Protein AF-A0A1Y3BAL7-F1 (afdb_monomer)

InterPro domains:
  IPR000648 Oxysterol-binding protein [PF01237] (11-79)
  IPR037239 Oxysterol-binding protein superfamily [SSF144000] (15-79)

Nearest PDB structures (foldseek):
  5zm5-assembly1_A-2  TM=8.573E-01  e=1.346E-03  Homo sapiens

Mean predicted aligned error: 8.34 Å

Foldseek 3Di:
DDDDDDPDPDDPPDPPDDDPDDDDDAPPCCVVVVNDRPVRVPQLDADPDPVSNVVVVVVDDCPRPNNDPVVVCVVVVNPDDD

Secondary structure (DSSP, 8-state):
-PPPPPSSSS----TT---S--PPPPPGGGGGTTT--HHHHTTS---SSHHHHHHHHHHS-TT-GGG-HHHHHHHTT-----

Sequence (82 aa):
GDIPKSDSSHSLDINNSRILWKAEPRPEYSSQYYNFNWFTFGLNELPEDENERQELLKRLPPTDSRLRPDIRKLEEGDLGNR

Radius of gyration: 20.13 Å; Cα contacts (8 Å, |Δi|>4): 30; chains: 1; bounding box: 50×29×52 Å

Solvent-accessible surface area (backbone atoms only — not comparable to full-atom values): 5657 Å² total; per-residue (Å²): 131,90,76,86,81,57,94,49,99,70,63,80,86,56,86,93,66,76,90,88,79,78,81,78,80,58,53,90,64,15,77,82,54,86,59,38,39,70,71,60,63,60,70,65,63,71,60,86,53,66,67,61,28,52,58,48,59,76,69,51,60,97,81,43,76,73,69,38,68,70,60,52,31,51,76,74,65,54,79,66,93,128

Organism: Euroglyphus maynei (NCBI:txid6958)

Structure (mmCIF, N/CA/C/O backbone):
data_AF-A0A1Y3BAL7-F1
#
_entry.id   AF-A0A1Y3BAL7-F1
#
loop_
_atom_site.group_PDB
_atom_site.id
_atom_site.type_symbol
_atom_site.label_atom_id
_atom_site.label_alt_id
_atom_site.label_comp_id
_atom_site.label_asym_id
_atom_site.label_entity_id
_atom_site.label_seq_id
_atom_site.pdbx_PDB_ins_code
_atom_site.Cartn_x
_atom_site.Cartn_y
_atom_site.Cartn_z
_atom_site.occupancy
_atom_site.B_iso_or_equiv
_atom_site.auth_seq_id
_atom_site.auth_comp_id
_atom_site.auth_asym_id
_atom_site.auth_atom_id
_atom_site.pdbx_PDB_model_num
ATOM 1 N N . GLY A 1 1 ? 27.490 -14.029 -27.800 1.00 41.81 1 GLY A N 1
ATOM 2 C CA . GLY A 1 1 ? 27.322 -13.752 -26.366 1.00 41.81 1 GLY A CA 1
ATOM 3 C C . GLY A 1 1 ? 25.845 -13.802 -26.098 1.00 41.81 1 GLY A C 1
ATOM 4 O O . GLY A 1 1 ? 25.116 -13.159 -26.842 1.00 41.81 1 GLY A O 1
ATOM 5 N N . ASP A 1 2 ? 25.421 -14.644 -25.164 1.00 44.56 2 ASP A N 1
ATOM 6 C CA . ASP A 1 2 ? 24.013 -14.999 -24.983 1.00 44.56 2 ASP A CA 1
ATOM 7 C C . ASP A 1 2 ? 23.174 -13.806 -24.507 1.00 44.56 2 ASP A C 1
ATOM 9 O O . ASP A 1 2 ? 23.545 -13.088 -23.578 1.00 44.56 2 ASP A O 1
ATOM 13 N N . ILE A 1 3 ? 22.058 -13.580 -25.199 1.00 55.84 3 ILE A N 1
ATOM 14 C CA . ILE A 1 3 ? 21.132 -12.461 -24.992 1.00 55.84 3 ILE A CA 1
ATOM 15 C C . ILE A 1 3 ? 20.180 -12.814 -23.832 1.00 55.84 3 ILE A C 1
ATOM 17 O O . ILE A 1 3 ? 19.680 -13.944 -23.791 1.00 55.84 3 ILE A O 1
ATOM 21 N N . PRO A 1 4 ? 19.880 -11.894 -22.891 1.00 54.38 4 PRO A N 1
ATOM 22 C CA . PRO A 1 4 ? 18.885 -12.148 -21.857 1.00 54.38 4 PRO A CA 1
ATOM 23 C C . PRO A 1 4 ? 17.491 -12.203 -22.486 1.00 54.38 4 PRO A C 1
ATOM 25 O O . PRO A 1 4 ? 17.046 -11.239 -23.108 1.00 54.38 4 PRO A O 1
ATOM 28 N N . LYS A 1 5 ? 16.799 -13.329 -22.306 1.00 49.22 5 LYS A N 1
ATOM 29 C CA . LYS A 1 5 ? 15.446 -13.537 -22.829 1.00 49.22 5 LYS A CA 1
ATOM 30 C C . LYS A 1 5 ? 14.456 -12.583 -22.155 1.00 49.22 5 LYS A C 1
ATOM 32 O O . LYS A 1 5 ? 14.380 -12.524 -20.929 1.00 49.22 5 LYS A O 1
ATOM 37 N N . SER A 1 6 ? 13.695 -11.856 -22.968 1.00 53.09 6 SER A N 1
ATOM 38 C CA . SER A 1 6 ? 12.463 -11.190 -22.544 1.00 53.09 6 SER A CA 1
ATOM 39 C C . SER A 1 6 ? 11.375 -12.236 -22.261 1.00 53.09 6 SER A C 1
ATOM 41 O O . SER A 1 6 ? 11.247 -13.192 -23.021 1.00 53.09 6 SER A O 1
ATOM 43 N N . ASP A 1 7 ? 10.561 -12.038 -21.218 1.00 59.81 7 ASP A N 1
ATOM 44 C CA . ASP A 1 7 ? 9.371 -12.864 -20.915 1.00 59.81 7 ASP A CA 1
ATOM 45 C C . ASP A 1 7 ? 8.177 -12.572 -21.853 1.00 59.81 7 ASP A C 1
ATOM 47 O O . ASP A 1 7 ? 7.096 -13.146 -21.712 1.00 59.81 7 ASP A O 1
ATOM 51 N N . SER 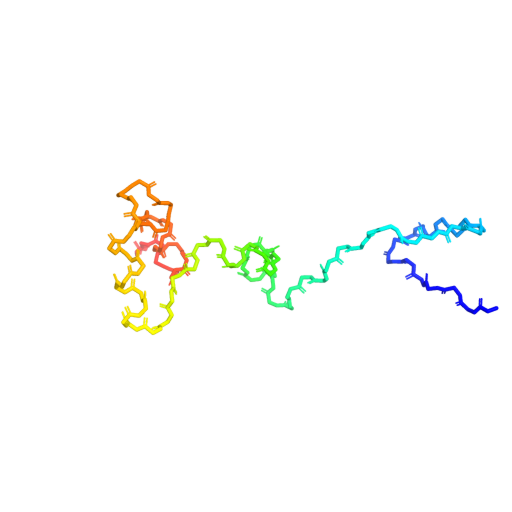A 1 8 ? 8.333 -11.667 -22.824 1.00 55.06 8 SER A N 1
ATOM 52 C CA . SER A 1 8 ? 7.335 -11.452 -23.873 1.00 55.06 8 SER A CA 1
ATOM 53 C C . SER A 1 8 ? 7.367 -12.596 -24.890 1.00 55.06 8 SER A C 1
ATOM 55 O O . SER A 1 8 ? 8.430 -12.996 -25.358 1.00 55.06 8 SER A O 1
ATOM 57 N N . SER A 1 9 ? 6.193 -13.069 -25.325 1.00 55.31 9 SER A N 1
ATOM 58 C CA . SE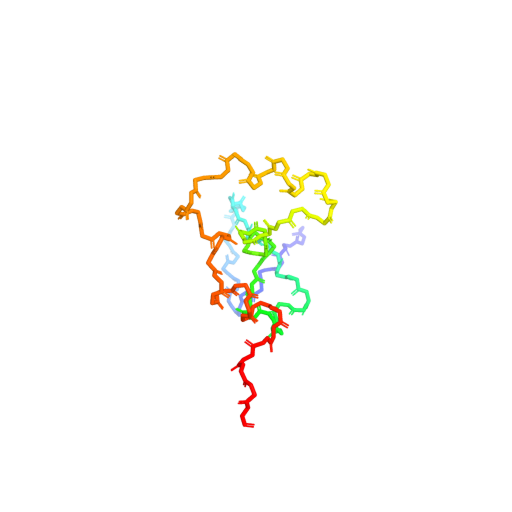R A 1 9 ? 6.061 -14.062 -26.412 1.00 55.31 9 SER A CA 1
ATOM 59 C C . SER A 1 9 ? 6.739 -13.633 -27.724 1.00 55.31 9 SER A C 1
ATOM 61 O O . SER A 1 9 ? 7.024 -14.467 -28.581 1.00 55.31 9 SER A O 1
ATOM 63 N N . HIS A 1 10 ? 7.042 -12.339 -27.856 1.00 57.59 10 HIS A N 1
ATOM 64 C CA . HIS A 1 10 ? 7.874 -11.760 -28.900 1.00 57.59 10 HIS A CA 1
ATOM 65 C C . HIS A 1 10 ? 8.988 -10.925 -28.253 1.00 57.59 10 HIS A C 1
ATOM 67 O O . HIS A 1 10 ? 8.777 -9.761 -27.903 1.00 57.59 10 HIS A O 1
ATOM 73 N N . SER A 1 11 ? 10.168 -11.518 -28.047 1.00 57.44 11 SER A N 1
ATOM 74 C CA . SER A 1 11 ? 11.388 -10.751 -27.768 1.00 57.44 11 SER A CA 1
ATOM 75 C C . SER A 1 11 ? 11.793 -10.051 -29.061 1.00 57.44 11 SER A C 1
ATOM 77 O O . SER A 1 11 ? 12.143 -10.708 -30.042 1.00 57.44 11 SER A O 1
ATOM 79 N N . LEU A 1 12 ? 11.685 -8.723 -29.102 1.00 62.06 12 LEU A N 1
ATOM 80 C CA . LEU A 1 12 ? 12.267 -7.926 -30.178 1.00 62.06 12 LEU A CA 1
ATOM 81 C C . LEU A 1 12 ? 13.749 -7.746 -29.842 1.00 62.06 12 LEU A C 1
ATOM 83 O O . LEU A 1 12 ? 14.135 -6.746 -29.240 1.00 62.06 12 LEU A O 1
ATOM 87 N N . ASP A 1 13 ? 14.567 -8.740 -30.182 1.00 65.44 13 ASP A N 1
ATOM 88 C CA . ASP A 1 13 ? 16.018 -8.659 -30.013 1.00 65.44 13 ASP A CA 1
ATOM 89 C C . ASP A 1 13 ? 16.579 -7.622 -30.996 1.00 65.44 13 ASP A C 1
ATOM 91 O O . ASP A 1 13 ? 16.884 -7.902 -32.156 1.00 65.44 13 ASP A O 1
ATOM 95 N N . ILE A 1 14 ? 16.664 -6.374 -30.532 1.00 79.12 14 ILE A N 1
ATOM 96 C CA . ILE A 1 14 ? 17.228 -5.252 -31.280 1.00 79.12 14 ILE A CA 1
ATOM 97 C C . ILE A 1 14 ? 18.719 -5.167 -30.954 1.00 79.12 14 ILE A C 1
ATOM 99 O O . ILE A 1 14 ? 19.109 -4.905 -29.811 1.00 79.12 14 ILE A O 1
ATOM 103 N N . ASN A 1 15 ? 19.560 -5.343 -31.974 1.00 79.31 15 ASN A N 1
ATOM 104 C CA . ASN A 1 15 ? 21.009 -5.192 -31.848 1.00 79.31 15 ASN A CA 1
ATOM 105 C C . ASN A 1 15 ? 21.380 -3.804 -31.296 1.00 79.31 15 ASN A C 1
ATOM 107 O O . ASN A 1 15 ? 20.820 -2.791 -31.715 1.00 79.31 15 ASN A O 1
ATOM 111 N N . ASN A 1 16 ? 22.358 -3.760 -30.385 1.00 83.19 16 ASN A N 1
ATOM 112 C CA . ASN A 1 16 ? 22.836 -2.551 -29.690 1.00 83.19 16 ASN A CA 1
ATOM 113 C C . ASN A 1 16 ? 21.803 -1.847 -28.791 1.00 83.19 16 ASN A C 1
ATOM 115 O O . ASN A 1 16 ? 22.016 -0.701 -28.388 1.00 83.19 16 ASN A O 1
ATOM 119 N N . SER A 1 17 ? 20.694 -2.506 -28.453 1.00 84.75 17 SER A N 1
ATOM 120 C CA . SER A 1 17 ? 19.772 -1.993 -27.440 1.00 84.75 17 SER A CA 1
ATOM 121 C C . SER A 1 17 ? 20.327 -2.184 -26.022 1.00 84.75 17 SER A C 1
ATOM 123 O O . SER A 1 17 ? 21.183 -3.032 -25.766 1.00 84.75 17 SER A O 1
ATOM 125 N N . ARG A 1 18 ? 19.847 -1.365 -25.081 1.00 85.44 18 ARG A N 1
ATOM 126 C CA . ARG A 1 18 ? 20.131 -1.497 -23.646 1.00 85.44 18 ARG A CA 1
ATOM 127 C C . ARG A 1 18 ? 18.840 -1.351 -22.855 1.00 85.44 18 ARG A C 1
ATOM 129 O O . ARG A 1 18 ? 17.993 -0.530 -23.208 1.00 85.44 18 ARG A O 1
ATOM 136 N N . ILE A 1 19 ? 18.709 -2.107 -21.771 1.00 84.75 19 ILE A N 1
ATOM 137 C CA . ILE A 1 19 ? 17.575 -1.976 -20.853 1.00 84.75 19 ILE A CA 1
ATOM 138 C C . ILE A 1 19 ? 17.700 -0.634 -20.124 1.00 84.75 19 ILE A C 1
ATOM 140 O O . ILE A 1 19 ? 18.726 -0.358 -19.506 1.00 84.75 19 ILE A O 1
ATOM 144 N N . LEU A 1 20 ? 16.664 0.204 -20.208 1.00 92.06 20 LEU A N 1
ATOM 145 C CA . LEU A 1 20 ? 16.582 1.458 -19.446 1.00 92.06 20 LEU A CA 1
ATOM 146 C C . LEU A 1 20 ? 15.867 1.263 -18.107 1.00 92.06 20 LEU A C 1
ATOM 148 O O . LEU A 1 20 ? 16.203 1.915 -17.126 1.00 92.06 20 LEU A O 1
ATOM 152 N N . TRP A 1 21 ? 14.881 0.368 -18.078 1.00 91.81 21 TRP A N 1
ATOM 153 C CA . TRP A 1 21 ? 14.082 0.057 -16.904 1.00 91.81 21 TRP A CA 1
ATOM 154 C C . TRP A 1 21 ? 13.467 -1.337 -17.048 1.00 91.81 21 TRP A C 1
ATOM 156 O O . TRP A 1 21 ? 13.121 -1.757 -18.155 1.00 91.81 21 TRP A O 1
ATOM 166 N N . LYS A 1 22 ? 13.322 -2.036 -15.924 1.00 88.12 22 LYS A N 1
ATOM 167 C CA . LYS A 1 22 ? 12.612 -3.309 -15.807 1.00 88.12 22 LYS A CA 1
ATOM 168 C C . LYS A 1 22 ? 11.774 -3.266 -14.533 1.00 88.12 22 LYS A C 1
ATOM 170 O O . LYS A 1 22 ? 12.239 -2.764 -13.514 1.00 88.12 22 LYS A O 1
ATOM 175 N N . ALA A 1 23 ? 10.550 -3.780 -14.600 1.00 89.44 23 ALA A N 1
ATOM 176 C CA . ALA A 1 23 ? 9.717 -3.929 -13.416 1.00 89.44 23 ALA A CA 1
ATOM 177 C C . ALA A 1 23 ? 10.277 -5.020 -12.496 1.00 89.44 23 ALA A C 1
ATOM 179 O O . ALA A 1 23 ? 10.697 -6.078 -12.974 1.00 89.44 23 ALA A O 1
ATOM 180 N N . GLU A 1 24 ? 10.211 -4.786 -11.188 1.00 92.56 24 GLU A N 1
ATOM 181 C CA . GLU A 1 24 ? 10.460 -5.837 -10.206 1.00 92.56 24 GLU A CA 1
ATOM 182 C C . GLU A 1 24 ? 9.390 -6.937 -10.314 1.00 92.56 24 GLU A C 1
ATOM 184 O O . GLU A 1 24 ? 8.203 -6.624 -10.502 1.00 92.56 24 GLU A O 1
ATOM 189 N N . PRO A 1 25 ? 9.772 -8.221 -10.186 1.00 92.75 25 PRO A N 1
ATOM 190 C CA . PRO A 1 25 ? 8.811 -9.308 -10.074 1.00 92.75 25 PRO A CA 1
ATOM 191 C C . PRO A 1 25 ? 7.861 -9.087 -8.892 1.00 92.75 25 PRO A C 1
ATOM 193 O O . PRO A 1 25 ? 8.243 -8.571 -7.839 1.00 92.75 25 PRO A O 1
ATOM 196 N N . ARG A 1 26 ? 6.599 -9.492 -9.057 1.00 93.94 26 ARG A N 1
ATOM 197 C CA . ARG A 1 26 ? 5.631 -9.461 -7.953 1.00 93.94 26 ARG A CA 1
ATOM 198 C C . ARG A 1 26 ? 5.963 -10.559 -6.929 1.00 93.94 26 ARG A C 1
ATOM 200 O O . ARG A 1 26 ? 6.538 -11.575 -7.319 1.00 93.94 26 ARG A O 1
ATOM 207 N N . PRO A 1 27 ? 5.574 -10.390 -5.651 1.00 95.00 27 PRO A N 1
ATOM 208 C CA . PRO A 1 27 ? 5.669 -11.461 -4.659 1.00 95.00 27 PRO A CA 1
ATOM 209 C C . PRO A 1 27 ? 4.935 -12.723 -5.123 1.00 95.00 27 PRO A C 1
ATOM 211 O O . PRO A 1 27 ? 3.908 -12.628 -5.794 1.00 95.00 27 PRO A O 1
ATOM 214 N N . GLU A 1 28 ? 5.396 -13.903 -4.713 1.00 95.44 28 GLU A N 1
ATOM 215 C CA . GLU A 1 28 ? 4.771 -15.179 -5.105 1.00 95.44 28 GLU A CA 1
ATOM 216 C C . GLU A 1 28 ? 3.298 -15.268 -4.679 1.00 95.44 28 GLU A C 1
ATOM 218 O O . GLU A 1 28 ? 2.448 -15.768 -5.413 1.00 95.44 28 GLU A O 1
ATOM 223 N N . TYR A 1 29 ? 2.972 -14.709 -3.514 1.00 92.62 29 TYR A N 1
ATOM 224 C CA . TYR A 1 29 ? 1.619 -14.670 -2.963 1.00 92.62 29 TYR A CA 1
ATOM 225 C C . TYR A 1 29 ? 0.753 -13.539 -3.533 1.00 92.62 29 TYR A C 1
ATOM 227 O O . TYR A 1 29 ? -0.399 -13.397 -3.136 1.00 92.62 29 TYR A O 1
ATOM 235 N N . SER A 1 30 ? 1.259 -12.743 -4.479 1.00 95.31 30 SER A N 1
ATOM 236 C CA . SER A 1 30 ? 0.558 -11.582 -5.042 1.00 95.31 30 SER A CA 1
ATOM 237 C C . SER A 1 30 ? -0.870 -11.916 -5.496 1.00 95.31 30 SER A C 1
ATOM 239 O O . SER A 1 30 ? -1.795 -11.163 -5.204 1.00 95.31 30 SER A O 1
ATOM 241 N N . SER A 1 31 ? -1.090 -13.081 -6.113 1.00 95.94 31 SER A N 1
ATOM 242 C CA . SER A 1 31 ? -2.413 -13.528 -6.580 1.00 95.94 31 SER A CA 1
ATOM 243 C C . SER A 1 31 ? -3.470 -13.661 -5.478 1.00 95.94 31 SER A C 1
ATOM 245 O O . SER A 1 31 ? -4.657 -13.512 -5.761 1.00 95.94 31 SER A O 1
ATOM 247 N N . GLN A 1 32 ? -3.054 -13.891 -4.232 1.00 95.19 32 GLN A N 1
ATOM 248 C CA . GLN A 1 32 ? -3.935 -13.990 -3.063 1.00 95.19 32 GLN A CA 1
ATOM 249 C C . GLN A 1 32 ? -4.272 -12.611 -2.475 1.00 95.19 32 GLN A C 1
ATOM 251 O O . GLN A 1 32 ? -5.292 -12.452 -1.815 1.00 95.19 32 GLN A O 1
ATOM 256 N N . TYR A 1 33 ? -3.447 -11.604 -2.762 1.00 95.12 33 TYR A N 1
ATOM 257 C CA . TYR A 1 33 ? -3.551 -10.246 -2.230 1.00 95.12 33 TYR A CA 1
ATOM 258 C C . TYR A 1 33 ? -3.712 -9.246 -3.376 1.00 95.12 33 TYR A C 1
ATOM 260 O O . TYR A 1 33 ? -2.876 -8.371 -3.606 1.00 95.12 33 TYR A O 1
ATOM 268 N N . TYR A 1 34 ? -4.789 -9.421 -4.147 1.00 95.75 34 TYR A N 1
ATOM 269 C CA . TYR A 1 34 ? -5.218 -8.495 -5.205 1.00 95.75 34 TYR A CA 1
ATOM 270 C C . TYR A 1 34 ? -4.171 -8.225 -6.301 1.00 95.75 34 TYR A C 1
ATOM 272 O O . TYR A 1 34 ? -4.228 -7.217 -7.006 1.00 95.75 34 TYR A O 1
ATOM 280 N N . ASN A 1 35 ? -3.229 -9.149 -6.493 1.00 95.94 35 ASN A N 1
ATOM 281 C CA . ASN A 1 35 ? -2.100 -9.027 -7.408 1.00 95.94 35 ASN A CA 1
ATOM 282 C C . ASN A 1 35 ? -1.185 -7.820 -7.111 1.00 95.94 35 ASN A C 1
ATOM 284 O O . ASN A 1 35 ? -0.583 -7.258 -8.030 1.00 95.94 35 ASN A O 1
ATOM 288 N N . PHE A 1 36 ? -1.051 -7.415 -5.847 1.00 96.94 36 PHE A N 1
ATOM 289 C CA . PHE A 1 36 ? -0.185 -6.305 -5.444 1.00 96.94 36 PHE A CA 1
ATOM 290 C C . PHE A 1 36 ? 1.303 -6.570 -5.700 1.00 96.94 36 PHE A C 1
ATOM 292 O O . PHE A 1 36 ? 1.785 -7.702 -5.625 1.00 96.94 36 PHE A O 1
ATOM 299 N N . ASN A 1 37 ? 2.039 -5.505 -6.029 1.00 95.81 37 ASN A N 1
ATOM 300 C CA . ASN A 1 37 ? 3.502 -5.518 -6.036 1.00 95.81 37 ASN A CA 1
ATOM 301 C C . ASN A 1 37 ? 4.034 -5.090 -4.655 1.00 95.81 37 ASN A C 1
ATOM 303 O O . ASN A 1 37 ? 3.271 -4.601 -3.823 1.00 95.81 37 ASN A O 1
ATOM 307 N N . TRP A 1 38 ? 5.342 -5.242 -4.425 1.00 94.50 38 TRP A N 1
ATOM 308 C CA . TRP A 1 38 ? 5.984 -4.875 -3.156 1.00 94.50 38 TRP A CA 1
ATOM 309 C C . TRP A 1 38 ? 5.695 -3.440 -2.711 1.00 94.50 38 TRP A C 1
ATOM 311 O O . TRP A 1 38 ? 5.431 -3.197 -1.540 1.00 94.50 38 TRP A O 1
ATOM 321 N N . PHE A 1 39 ? 5.693 -2.493 -3.650 1.00 96.12 39 PHE A N 1
ATOM 322 C CA . PHE A 1 39 ? 5.403 -1.098 -3.343 1.00 96.12 39 PHE A CA 1
ATOM 323 C C . PHE A 1 39 ? 3.959 -0.908 -2.864 1.00 96.12 39 PHE A C 1
ATOM 325 O O . PHE A 1 39 ? 3.721 -0.189 -1.900 1.00 96.12 39 PHE A O 1
ATOM 332 N N . THR A 1 40 ? 2.994 -1.579 -3.501 1.00 96.69 40 THR A N 1
ATOM 333 C CA . THR A 1 40 ? 1.579 -1.510 -3.122 1.00 96.69 40 THR A CA 1
ATOM 334 C C . THR A 1 40 ? 1.328 -2.088 -1.731 1.00 96.69 40 THR A C 1
ATOM 336 O O . THR A 1 40 ? 0.542 -1.501 -0.994 1.00 96.69 40 THR A O 1
ATOM 339 N N . PHE A 1 41 ? 2.022 -3.165 -1.340 1.00 94.44 41 PHE A N 1
ATOM 340 C CA . PHE A 1 41 ? 1.924 -3.712 0.022 1.00 94.44 41 PHE A CA 1
ATOM 341 C C . PHE A 1 41 ? 2.278 -2.679 1.104 1.00 94.44 41 PHE A C 1
ATOM 343 O O . PHE A 1 41 ? 1.596 -2.615 2.120 1.00 94.44 41 PHE A O 1
ATOM 350 N N . GLY A 1 42 ? 3.268 -1.816 0.860 1.00 95.00 42 GLY A N 1
ATOM 351 C CA . GLY A 1 42 ? 3.683 -0.785 1.820 1.00 95.00 42 GLY A CA 1
ATOM 352 C C . GLY A 1 42 ? 2.801 0.472 1.862 1.00 95.00 42 GLY A C 1
ATOM 353 O O . GLY A 1 42 ? 3.008 1.339 2.710 1.00 95.00 42 GLY A O 1
ATOM 354 N N . LEU A 1 43 ? 1.820 0.633 0.961 1.00 97.12 43 LEU A N 1
ATOM 355 C CA . LEU A 1 43 ? 1.037 1.879 0.886 1.00 97.12 43 LEU A CA 1
ATOM 356 C C . LEU A 1 43 ? 0.159 2.102 2.122 1.00 97.12 43 LEU A C 1
AT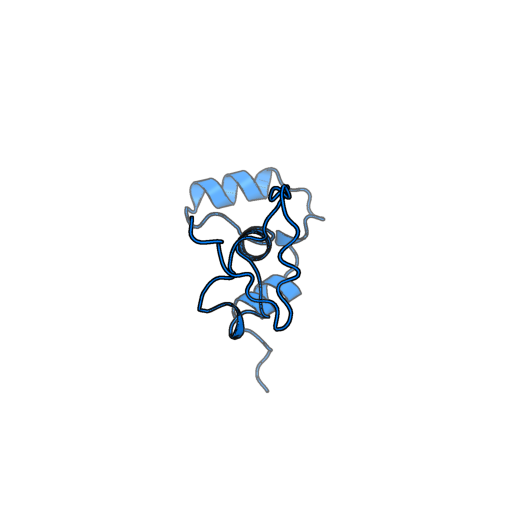OM 358 O O . LEU A 1 43 ? 0.064 3.235 2.601 1.00 97.12 43 LEU A O 1
ATOM 362 N N . ASN A 1 44 ? -0.464 1.035 2.627 1.00 96.75 44 ASN A N 1
ATOM 363 C CA . ASN A 1 44 ? -1.413 1.095 3.741 1.00 96.75 44 ASN A CA 1
ATOM 364 C C . ASN A 1 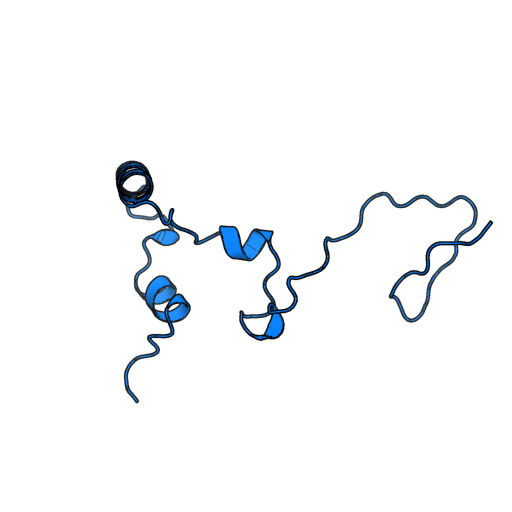44 ? -0.876 0.478 5.046 1.00 96.75 44 ASN A C 1
ATOM 366 O O . ASN A 1 44 ? -1.624 0.268 6.005 1.00 96.75 44 ASN A O 1
ATOM 370 N N . GLU A 1 45 ? 0.423 0.193 5.084 1.00 95.38 45 GLU A N 1
ATOM 371 C CA . GLU A 1 45 ? 1.096 -0.421 6.222 1.00 95.38 45 GLU A CA 1
ATOM 372 C C . GLU A 1 45 ? 1.154 0.532 7.427 1.00 95.38 45 GLU A C 1
ATOM 374 O O . GLU A 1 45 ? 1.374 1.743 7.293 1.00 95.38 45 GLU A O 1
ATOM 379 N N . LEU A 1 46 ? 0.955 -0.040 8.613 1.00 95.31 46 LEU A N 1
ATOM 380 C CA . LEU A 1 46 ? 1.267 0.568 9.901 1.00 95.31 46 LEU A CA 1
ATOM 381 C C . LEU A 1 46 ? 2.368 -0.278 10.556 1.00 95.31 46 LEU A C 1
ATOM 383 O O . LEU A 1 46 ? 2.300 -1.500 10.430 1.00 95.31 46 LEU A O 1
ATOM 387 N N . PRO A 1 47 ? 3.334 0.332 11.268 1.00 95.12 47 PRO A N 1
ATOM 388 C CA . PRO A 1 47 ? 4.401 -0.412 11.931 1.00 95.12 47 PRO A CA 1
ATOM 389 C C . PRO A 1 47 ? 3.861 -1.536 12.822 1.00 95.12 47 PRO A C 1
ATOM 391 O O . PRO A 1 47 ? 2.829 -1.374 13.481 1.00 95.12 47 PRO A O 1
ATOM 394 N N . GLU A 1 48 ? 4.559 -2.671 12.844 1.00 94.56 48 GLU A N 1
ATOM 395 C CA . GLU A 1 48 ? 4.217 -3.787 13.732 1.00 94.56 48 GLU A CA 1
ATOM 396 C C . GLU A 1 48 ? 4.531 -3.454 15.195 1.00 94.56 48 GLU A C 1
ATOM 398 O O . GLU A 1 48 ? 3.723 -3.767 16.077 1.00 94.56 48 GLU A O 1
ATOM 403 N N . ASP A 1 49 ? 5.665 -2.782 15.439 1.00 97.62 49 ASP A N 1
ATOM 404 C CA . ASP A 1 49 ? 6.041 -2.290 16.762 1.00 97.62 49 ASP A CA 1
ATOM 405 C C . ASP A 1 49 ? 5.020 -1.265 17.263 1.00 97.62 49 ASP A C 1
ATOM 407 O O . ASP A 1 49 ? 4.682 -0.288 16.588 1.00 97.62 49 ASP A O 1
ATOM 411 N N . GLU A 1 50 ? 4.518 -1.495 18.474 1.00 97.12 50 GLU A N 1
ATOM 412 C C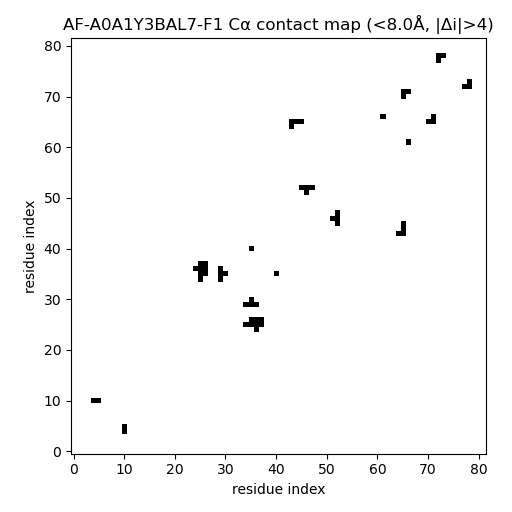A . GLU A 1 50 ? 3.439 -0.686 19.028 1.00 97.12 50 GLU A CA 1
ATOM 413 C C . GLU A 1 50 ? 3.879 0.752 19.307 1.00 97.12 50 GLU A C 1
ATOM 415 O O . GLU A 1 50 ? 3.102 1.680 19.082 1.00 97.12 50 GLU A O 1
ATOM 420 N N . ASN A 1 51 ? 5.124 0.969 19.741 1.00 97.62 51 ASN A N 1
ATOM 421 C CA . ASN A 1 51 ? 5.607 2.320 20.010 1.00 97.62 51 ASN A CA 1
ATOM 422 C C . ASN A 1 51 ? 5.728 3.108 18.701 1.00 97.62 51 ASN A C 1
ATOM 424 O O . ASN A 1 51 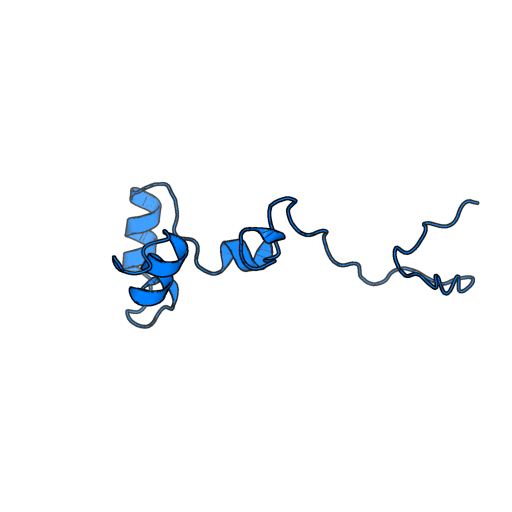? 5.230 4.230 18.611 1.00 97.62 51 ASN A O 1
ATOM 428 N N . GLU A 1 52 ? 6.318 2.510 17.664 1.00 97.75 52 GLU A N 1
ATOM 429 C CA . GLU A 1 52 ? 6.441 3.138 16.344 1.00 97.75 52 GLU A CA 1
ATOM 430 C C . GLU A 1 52 ? 5.078 3.432 15.712 1.00 97.75 52 GLU A C 1
ATOM 432 O O . GLU A 1 52 ? 4.863 4.517 15.158 1.00 97.75 52 GLU A O 1
ATOM 437 N N . ARG A 1 53 ? 4.127 2.500 15.840 1.00 97.00 53 ARG A N 1
ATOM 438 C CA . ARG A 1 53 ? 2.751 2.684 15.376 1.00 97.00 53 ARG A CA 1
ATOM 439 C C . ARG A 1 53 ? 2.087 3.867 16.067 1.00 97.00 53 ARG A C 1
ATOM 441 O O . ARG A 1 53 ? 1.540 4.727 15.377 1.00 97.00 53 ARG A O 1
ATOM 448 N N . GLN A 1 54 ? 2.152 3.955 17.394 1.00 97.12 54 GLN A N 1
ATOM 449 C CA . GLN A 1 54 ? 1.535 5.063 18.128 1.00 97.12 54 GLN A CA 1
ATOM 450 C C . GLN A 1 54 ? 2.174 6.415 17.787 1.00 97.12 54 GLN A C 1
ATOM 452 O O . GLN A 1 54 ? 1.458 7.401 17.601 1.00 97.12 54 GLN A O 1
ATOM 457 N N . GLU A 1 55 ? 3.498 6.478 17.640 1.00 97.75 55 GLU A N 1
ATOM 458 C CA . GLU A 1 55 ? 4.184 7.708 17.224 1.00 97.75 55 GLU A CA 1
ATOM 459 C C . GLU A 1 55 ? 3.818 8.130 15.794 1.00 97.75 55 GLU A C 1
ATOM 461 O O . GLU A 1 55 ? 3.630 9.321 15.524 1.00 97.75 55 GLU A O 1
ATOM 466 N N . LEU A 1 56 ? 3.645 7.175 14.874 1.00 96.50 56 LEU A N 1
ATOM 467 C CA . LEU A 1 56 ? 3.142 7.468 13.534 1.00 96.50 56 LEU A CA 1
ATOM 468 C C . LEU A 1 56 ? 1.706 8.004 13.583 1.00 96.50 56 LEU A C 1
ATOM 470 O O . LEU A 1 56 ? 1.435 9.056 13.003 1.00 96.50 56 LEU A O 1
ATOM 474 N N . LEU A 1 57 ? 0.803 7.321 14.291 1.00 96.31 57 LEU A N 1
ATOM 475 C CA . LEU A 1 57 ? -0.611 7.699 14.387 1.00 96.31 57 LEU A CA 1
ATOM 476 C C . LEU A 1 57 ? -0.799 9.113 14.952 1.00 96.31 57 LEU A C 1
ATOM 478 O O . LEU A 1 57 ? -1.652 9.848 14.463 1.00 96.31 57 LEU A O 1
ATOM 482 N N . LYS A 1 58 ? 0.034 9.537 15.913 1.00 97.12 58 LYS A N 1
ATOM 483 C CA . LYS A 1 58 ? 0.026 10.913 16.451 1.00 97.12 58 LYS A CA 1
ATOM 484 C C . LYS A 1 58 ? 0.382 11.981 15.413 1.00 97.12 58 LYS A C 1
ATOM 486 O O . LYS A 1 58 ? -0.014 13.134 15.569 1.00 97.12 58 LYS A O 1
ATOM 491 N N . ARG A 1 59 ? 1.163 11.628 14.387 1.00 97.44 59 ARG A N 1
ATOM 492 C CA . ARG A 1 59 ? 1.656 12.555 13.356 1.00 97.44 59 ARG A CA 1
ATOM 493 C C . ARG A 1 59 ? 0.783 12.581 12.103 1.00 97.44 59 ARG A C 1
ATOM 495 O O . ARG A 1 59 ? 0.840 13.556 11.353 1.00 97.44 59 ARG A O 1
ATOM 502 N N . LEU A 1 60 ? 0.012 11.526 11.850 1.00 97.75 60 LEU A N 1
ATOM 503 C CA . LEU A 1 60 ? -0.883 11.470 10.700 1.00 97.75 60 LEU A CA 1
ATOM 504 C C . LEU A 1 60 ? -2.064 12.439 10.875 1.00 97.75 60 LEU A C 1
ATOM 506 O O . LEU A 1 60 ? -2.617 12.557 11.970 1.00 97.75 60 LEU A O 1
ATOM 510 N N . PRO A 1 61 ? -2.496 13.126 9.803 1.00 98.12 61 PRO A N 1
ATOM 511 C CA . PRO A 1 61 ? -3.753 13.854 9.839 1.00 98.12 61 PRO A CA 1
ATOM 512 C C . PRO A 1 61 ? -4.924 12.865 9.969 1.00 98.12 61 PRO A C 1
ATOM 514 O O . PRO A 1 61 ? -4.838 11.745 9.462 1.00 98.12 61 PRO A O 1
ATOM 517 N N . PRO A 1 62 ? -6.068 13.282 10.542 1.00 97.00 62 PRO A N 1
ATOM 518 C CA . PRO A 1 62 ? -7.249 12.421 10.671 1.00 97.00 62 PRO A CA 1
ATOM 519 C C . PRO A 1 62 ? -7.835 11.969 9.320 1.00 97.00 62 PRO A C 1
ATOM 521 O O . PRO A 1 62 ? -8.700 11.102 9.282 1.00 97.00 62 PRO A O 1
ATOM 524 N N . THR A 1 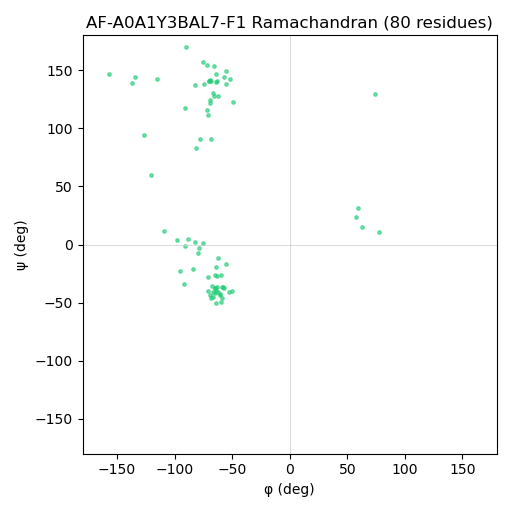63 ? -7.386 12.562 8.212 1.00 97.12 63 THR A N 1
ATOM 525 C CA . THR A 1 63 ? -7.793 12.244 6.839 1.00 97.12 63 THR A CA 1
ATOM 526 C C . THR A 1 63 ? -6.826 11.308 6.106 1.00 97.12 63 THR A C 1
ATOM 528 O O . THR A 1 63 ? -7.024 11.057 4.917 1.00 97.12 63 THR A O 1
ATOM 531 N N . ASP A 1 64 ? -5.776 10.800 6.763 1.00 98.25 64 ASP A N 1
ATOM 532 C CA . ASP A 1 64 ? -4.861 9.834 6.145 1.00 98.25 64 ASP A CA 1
ATOM 533 C C . ASP A 1 64 ? -5.586 8.523 5.796 1.00 98.25 64 ASP A C 1
ATOM 535 O O . ASP A 1 64 ? -6.430 8.033 6.550 1.00 98.25 64 ASP A O 1
ATOM 539 N N . SER A 1 65 ? -5.250 7.931 4.645 1.00 97.50 65 SER A N 1
ATOM 540 C CA . SER A 1 65 ? -5.943 6.731 4.154 1.00 97.50 65 SER A CA 1
ATOM 541 C C . SER A 1 65 ? -5.740 5.508 5.051 1.00 97.50 65 SER A C 1
ATOM 543 O O . SER A 1 65 ? -6.645 4.679 5.128 1.00 97.50 65 SER A O 1
ATOM 545 N N . ARG A 1 66 ? -4.631 5.432 5.804 1.00 96.94 66 ARG A N 1
ATOM 546 C CA . ARG A 1 66 ? -4.367 4.334 6.754 1.00 96.94 66 ARG A CA 1
ATOM 547 C C . ARG A 1 66 ? -5.366 4.271 7.903 1.00 96.94 66 ARG A C 1
ATOM 549 O O . ARG A 1 66 ? -5.483 3.231 8.548 1.00 96.94 66 ARG A O 1
ATOM 556 N N . LEU A 1 67 ? -6.075 5.373 8.157 1.00 96.50 67 LEU A N 1
ATOM 557 C CA . LEU A 1 67 ? -7.055 5.509 9.234 1.00 96.50 67 LEU A CA 1
ATOM 558 C C . LEU A 1 67 ? -8.480 5.134 8.799 1.00 96.50 67 LEU A C 1
ATOM 560 O O . LEU A 1 67 ? -9.403 5.194 9.610 1.00 96.50 67 LEU A O 1
ATOM 564 N N . ARG A 1 68 ? -8.690 4.754 7.531 1.00 97.44 68 ARG A N 1
ATOM 565 C CA . ARG A 1 68 ? -10.007 4.351 7.028 1.00 97.44 68 ARG A CA 1
ATOM 566 C C . ARG A 1 68 ? -10.420 2.979 7.586 1.00 97.44 68 ARG A C 1
ATOM 568 O O . ARG A 1 68 ? -9.788 1.975 7.251 1.00 97.44 68 ARG A O 1
ATOM 575 N N . PRO A 1 69 ? -11.496 2.899 8.394 1.00 95.12 69 PRO A N 1
ATOM 576 C CA . PRO A 1 69 ? -11.862 1.662 9.082 1.00 95.12 69 PRO A CA 1
ATOM 577 C C . PRO A 1 69 ? -12.405 0.583 8.139 1.00 95.12 69 PRO A C 1
ATOM 579 O O . PRO A 1 69 ? -12.273 -0.601 8.424 1.00 95.12 69 PRO A O 1
ATOM 582 N N . ASP A 1 70 ? -13.014 0.970 7.020 1.00 96.12 70 ASP A N 1
ATOM 583 C CA . ASP A 1 70 ? -13.518 0.050 6.000 1.00 96.12 70 ASP A CA 1
ATOM 584 C C . ASP A 1 70 ? -12.381 -0.657 5.249 1.00 96.12 70 ASP A C 1
ATOM 586 O O . ASP A 1 70 ? -12.428 -1.871 5.065 1.00 96.12 70 ASP A O 1
ATOM 590 N N . ILE A 1 71 ? -11.330 0.083 4.878 1.00 95.75 71 ILE A N 1
ATOM 591 C CA . ILE A 1 71 ? -10.141 -0.484 4.225 1.00 95.75 71 ILE A CA 1
ATOM 592 C C . ILE A 1 71 ? -9.389 -1.410 5.188 1.00 95.75 71 ILE A C 1
ATOM 594 O O . ILE A 1 71 ? -9.040 -2.521 4.801 1.00 95.75 71 ILE A O 1
ATOM 598 N N . ARG A 1 72 ? -9.187 -0.996 6.450 1.00 94.88 72 ARG A N 1
ATOM 599 C CA . ARG A 1 72 ? -8.495 -1.822 7.457 1.00 94.88 72 ARG A CA 1
ATOM 600 C C . ARG A 1 72 ? -9.198 -3.164 7.680 1.00 94.88 72 ARG A C 1
ATOM 602 O O . ARG A 1 72 ? -8.544 -4.198 7.646 1.00 94.88 72 ARG A O 1
ATOM 609 N N . LYS A 1 73 ? -10.526 -3.152 7.822 1.00 95.06 73 LYS A N 1
ATOM 610 C CA . LYS A 1 73 ? -11.326 -4.378 7.964 1.00 95.06 73 LYS A CA 1
ATOM 611 C C . LYS A 1 73 ? -11.200 -5.304 6.759 1.00 95.06 73 LYS A C 1
ATOM 613 O O . LYS A 1 73 ? -11.014 -6.503 6.932 1.00 95.06 73 LYS A O 1
ATOM 618 N N . LEU A 1 74 ? -11.243 -4.753 5.545 1.00 95.31 74 LEU A N 1
ATOM 619 C CA . LEU A 1 74 ? -11.050 -5.535 4.323 1.00 95.31 74 LEU A CA 1
ATOM 620 C C . LEU A 1 74 ? -9.668 -6.207 4.281 1.00 95.31 74 LEU A C 1
ATOM 622 O O . LEU A 1 74 ? -9.575 -7.372 3.900 1.00 95.31 74 LEU A O 1
ATOM 626 N N . GLU A 1 75 ? -8.609 -5.490 4.667 1.00 93.38 75 GLU A N 1
ATOM 627 C CA . GLU A 1 75 ? -7.243 -6.032 4.733 1.00 93.38 75 GLU A CA 1
ATOM 628 C C . GLU A 1 75 ? -7.109 -7.162 5.761 1.00 93.38 75 GLU A C 1
ATOM 630 O O . GLU A 1 75 ? -6.415 -8.143 5.504 1.00 93.38 75 GLU A O 1
ATOM 635 N N . GLU A 1 76 ? -7.813 -7.056 6.888 1.00 93.38 76 GLU A N 1
ATOM 636 C CA . GLU A 1 76 ? -7.869 -8.075 7.945 1.00 93.38 76 GLU A CA 1
ATOM 637 C C . GLU A 1 76 ? -8.815 -9.245 7.610 1.00 93.38 76 GLU A C 1
ATOM 639 O O . GLU A 1 76 ? -8.910 -10.210 8.369 1.00 93.38 76 GLU A O 1
ATOM 644 N N . GLY A 1 77 ? -9.510 -9.188 6.469 1.00 92.12 77 GLY A N 1
ATOM 645 C CA . GLY A 1 77 ? -10.475 -10.203 6.047 1.00 92.12 77 GLY A CA 1
ATOM 646 C C . GLY A 1 77 ? -11.832 -10.127 6.759 1.00 92.12 77 GLY A C 1
ATOM 647 O O . GLY A 1 77 ? -12.650 -11.034 6.595 1.00 92.12 77 GLY A O 1
ATOM 648 N N . ASP A 1 78 ? -12.108 -9.057 7.510 1.00 93.69 78 ASP A N 1
ATOM 649 C CA . ASP A 1 78 ? -13.425 -8.781 8.091 1.00 93.69 78 ASP A CA 1
ATOM 650 C C . ASP A 1 78 ? -14.367 -8.220 7.015 1.00 93.69 78 ASP A C 1
ATOM 652 O O . ASP A 1 78 ? -14.457 -7.016 6.766 1.00 93.69 78 ASP A O 1
ATOM 656 N N . LEU A 1 79 ? -15.079 -9.132 6.351 1.00 87.62 79 LEU A N 1
ATOM 657 C CA . LEU A 1 79 ? -16.061 -8.813 5.309 1.00 87.62 79 LEU A CA 1
ATOM 658 C C . LEU A 1 79 ? -17.477 -8.566 5.861 1.00 87.62 79 LEU A C 1
ATOM 660 O O . LEU A 1 79 ? -18.411 -8.380 5.077 1.00 87.62 79 LEU A O 1
ATOM 664 N N . GLY A 1 80 ? -17.645 -8.568 7.188 1.00 81.75 80 GLY A N 1
ATOM 665 C CA . GLY A 1 80 ? -18.943 -8.664 7.845 1.00 81.75 80 GLY A CA 1
ATOM 666 C C . GLY A 1 80 ? -19.505 -10.086 7.756 1.00 81.75 80 GLY A C 1
ATOM 667 O O . GLY A 1 80 ? -19.551 -10.689 6.682 1.00 81.75 80 GLY A O 1
ATOM 668 N N . ASN A 1 81 ? -19.930 -10.641 8.895 1.00 62.00 81 ASN A N 1
ATOM 669 C CA . ASN A 1 81 ? -20.629 -11.928 8.939 1.00 62.00 81 ASN A CA 1
ATOM 670 C C . ASN A 1 81 ? -21.777 -11.933 7.913 1.00 62.00 81 ASN A C 1
ATOM 672 O O . ASN A 1 81 ? -22.644 -11.057 7.959 1.00 62.00 81 ASN A O 1
ATOM 676 N N . ARG A 1 82 ? -21.759 -12.902 6.993 1.00 54.25 82 ARG A N 1
ATOM 677 C CA . ARG A 1 82 ? -22.904 -13.221 6.130 1.00 54.25 82 ARG A CA 1
ATOM 678 C C . ARG A 1 82 ? -23.959 -14.001 6.898 1.00 54.25 82 ARG A C 1
ATOM 680 O O . ARG A 1 82 ? -23.561 -14.819 7.756 1.00 54.25 82 ARG A O 1
#

pLDDT: mean 86.89, std 15.77, range [41.81, 98.25]

=== Feature glossary ===
Legend for the data blocks above and below:

— What the protein is —

The amino-acid sequence is the protein's primary structure: the linear order of residues from the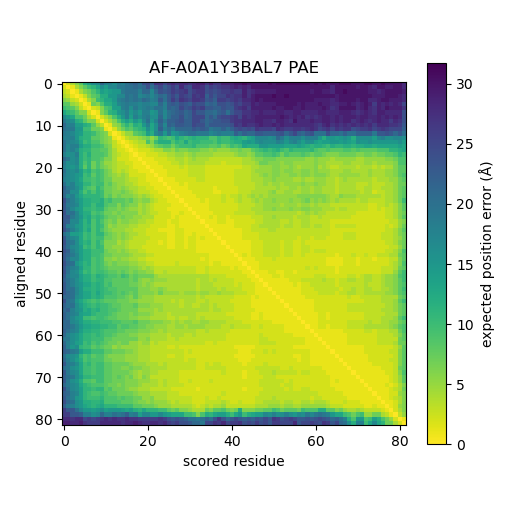 N-terminus to the C-terminus, written in one-letter code. Everything else here — the 3D coordinates, the secondary structure, the domain annotations — is ultimately a consequence of this string.

Database cross-references. InterPro integrates a dozen domain/family signature databases into unified entries with residue-range hits. GO terms attach function/process/location labels with evidence codes. CATH codes position the fold in a four-level structural taxonomy. Organism is the NCBI-taxonomy species name.

— Where its atoms are —

The mmCIF block holds the 3D Cartesian coordinates of each backbone atom (N, Cα, C, O) in ångströms. mmCIF is the PDB's canonical archive format — a tagged-loop text representation of the atomic model.

The six renders are orthographic views along the three Cartesian axes in both directions. Representation (cartoon, sticks, or surface) and color scheme (sequence-rainbow or by-chain) vary across proteins so the training set covers all the common visualization conventions.

— Local backbone conformation —

Secondary structure is the local, repeating backbone conformation. DSSP classifies it into eight states by reading the hydrogen-bond network: three helix types (H, G, I), two β types (E, B), two non-regular types (T, S), and unstructured coil (-).

SS3 is a coarse helix/strand/coil call (letters a/b/c) made by the P-SEA algorithm from inter-Cα distances and dihedrals. It is less detailed than DSSP but needs only Cα positions.

Backbone dihedral angles. Every residue except chain termini has a φ (preceding-C → N → Cα → C) and a ψ (N → Cα → C → next-N). They are reported in degrees following the IUPAC sign convention. Secondary structure is essentially a statement about which (φ, ψ) basin each residue occupies.

— Global shape and packing —

The geometric summary reports three shape descriptors. Rg (radius of gyration) measures how spread out the Cα atoms are about their centre of mass; compact globular proteins have small Rg, elongated or unfolded ones large. Cα contacts (<8 Å, |i−j|>4) count long-range residue pairs in spatial proximity — high for tightly packed folds, near zero for rods or random coil. The bounding-box extents give the protein's footprint along x, y, z in Å.

Solvent accessibility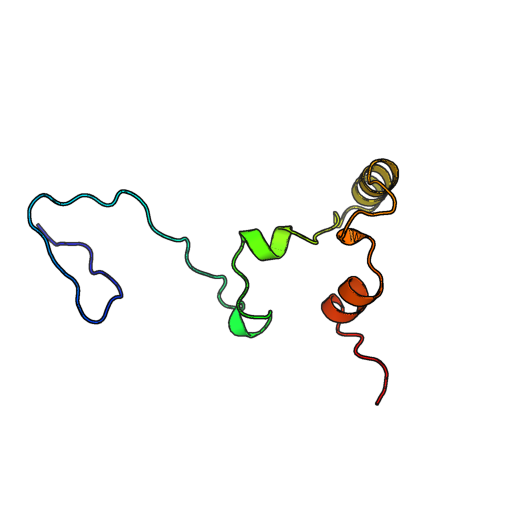: the surface area of each residue that a 1.4 Å water probe can touch, in Å². When only backbone atoms are present the absolute values are lower than full-atom SASA (side chains contribute most of the area) and are flagged as backbone-only.

Plot images: a contact map (which residues are close in 3D, as an N×N binary image), a Ramachandran scatter (backbone torsion angles, revealing secondary-structure composition at a glance), and — for AlphaFold structures — a PAE heatmap (pairwise prediction confidence).

— Structural neighborhood —

Foldseek's 3Di representation compresses backbone geometry into a per-residue letter drawn from a learned twenty-state alphabet. It captures the tertiary interaction pattern around each residue — which residues are packed against it in space, regardless of where they are in sequence.

Structural nearest neighbors (via Foldseek easy-search vs the PDB). Reported per hit: target PDB id, E-value, and alignment TM-score. A TM-score above ~0.5 is the conventional threshold for 'same fold'.

— Confidence and disorder —

pLDDT (predicted Local Distance Difference Test) is AlphaFold's per-residue confidence score, ranging from 0 to 100. Values above 90 indicate high confidence (typically well-packed cores); 70–90 is confident; 50–70 low confidence; below 50 usually means the region is disordered or the prediction is unreliable there. AlphaFold stores pLDDT in the mmCIF B-factor column.

For experimental (PDB) structures, the B-factor (temperature factor) quantifies the positional spread of each atom in the crystal — a combination of thermal vibration and static disorder — in units of Å². High B-factors mark flexible loops or poorly resolved regions; low B-factors mark the rigid, well-ordered core.

Predicted Aligned Error (PAE) is an AlphaFold confidence matrix: entry (i, j) is the expected error in the position of residue j, in ångströms, when the prediction is superimposed on the true structure at residue i. Low PAE within a block of residues means that block is internally rigid and well-predicted; high PAE between two blocks means their relative placement is uncertain even if each block individually is confident.